Protein AF-A0A975FRK2-F1 (afdb_monomer_lite)

Foldseek 3Di:
DDDDDDDFDQDPNDTDDDPVVVVVCVVVPPHDDDDDDDDDPPPPPVVVVVVVVVVCVVCVPPDPVPPPPPDD

Radius of gyration: 24.23 Å; chains: 1; bounding box: 46×20×70 Å

Sequence (72 aa):
MEALEFKSKIKNDKIQIPNHVKSKLVFNQNKNVRVIVLLEDSDDVEEKEFKNMASETFFEGYSHSDSVYDDD

Structure (mmCIF, N/CA/C/O backbone):
data_AF-A0A975FRK2-F1
#
_entry.id   AF-A0A975FRK2-F1
#
loop_
_atom_site.group_PDB
_atom_site.id
_atom_site.type_symbol
_atom_site.label_atom_id
_atom_site.label_alt_id
_atom_site.label_comp_id
_atom_site.label_asym_id
_atom_site.label_entity_id
_atom_site.label_seq_id
_atom_site.pdbx_PDB_ins_code
_atom_site.Cartn_x
_atom_site.Cartn_y
_atom_site.Cartn_z
_atom_site.occupancy
_atom_site.B_iso_or_equiv
_atom_site.auth_seq_id
_atom_site.auth_comp_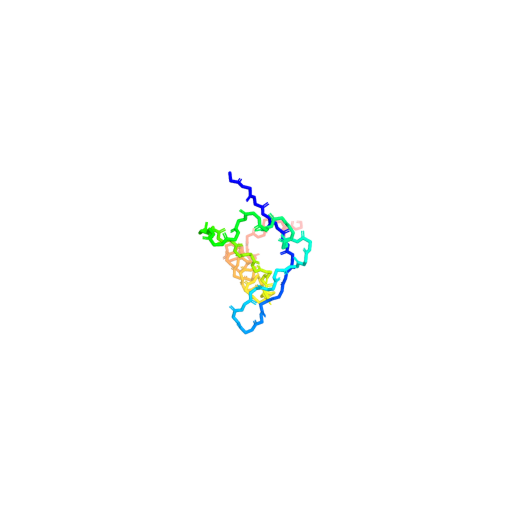id
_atom_site.auth_asym_id
_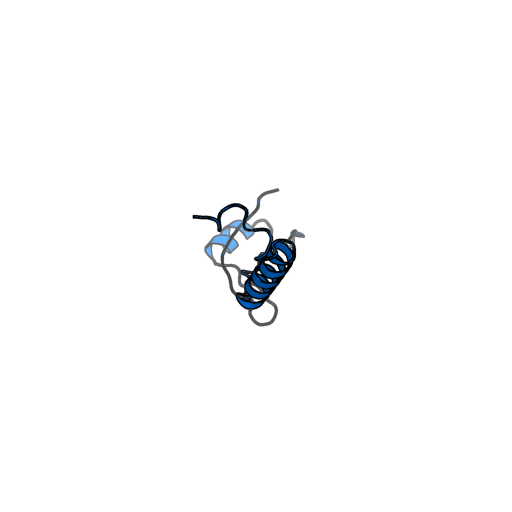atom_site.auth_atom_id
_atom_site.pdbx_PDB_model_num
ATOM 1 N N . MET A 1 1 ? 12.745 10.286 12.293 1.00 67.19 1 MET A N 1
ATOM 2 C CA . MET A 1 1 ? 11.552 9.745 11.608 1.00 67.19 1 MET A CA 1
ATOM 3 C C . MET A 1 1 ? 11.912 8.344 11.152 1.00 67.19 1 MET A C 1
ATOM 5 O O . MET A 1 1 ? 12.958 8.204 10.537 1.00 67.19 1 MET A O 1
ATOM 9 N N . GLU A 1 2 ? 11.130 7.332 11.522 1.00 73.81 2 GLU A N 1
ATOM 10 C CA . GLU A 1 2 ? 11.359 5.929 11.143 1.00 73.81 2 GLU A CA 1
ATOM 11 C C . GLU A 1 2 ? 10.350 5.542 10.054 1.00 73.81 2 GLU A C 1
ATOM 13 O O . GLU A 1 2 ? 9.176 5.904 10.157 1.00 73.81 2 GLU A O 1
ATOM 18 N N . ALA A 1 3 ? 10.809 4.851 9.008 1.00 79.81 3 ALA A N 1
ATOM 19 C CA . ALA A 1 3 ? 9.968 4.371 7.917 1.00 79.81 3 ALA A CA 1
ATOM 20 C C . ALA A 1 3 ? 9.701 2.870 8.085 1.00 79.81 3 ALA A C 1
ATOM 22 O O . ALA A 1 3 ? 10.619 2.095 8.348 1.00 79.81 3 ALA A O 1
ATOM 23 N N . LEU A 1 4 ? 8.440 2.466 7.932 1.00 86.06 4 LEU A N 1
ATOM 24 C CA . LEU A 1 4 ? 8.023 1.067 7.951 1.00 86.06 4 LEU A CA 1
ATOM 25 C C . LEU A 1 4 ? 7.540 0.690 6.553 1.00 86.06 4 LEU A C 1
ATOM 27 O O . LEU A 1 4 ? 6.501 1.175 6.110 1.00 86.06 4 LEU A O 1
ATOM 31 N N . GLU A 1 5 ? 8.289 -0.180 5.884 1.00 88.69 5 GLU A N 1
ATOM 32 C CA . GLU A 1 5 ? 7.955 -0.689 4.557 1.00 88.69 5 GLU A CA 1
ATOM 33 C C . GLU A 1 5 ? 7.297 -2.067 4.662 1.00 88.69 5 GLU A C 1
ATOM 35 O O . GLU A 1 5 ? 7.743 -2.934 5.418 1.00 88.69 5 GLU A O 1
ATOM 40 N N . PHE A 1 6 ? 6.208 -2.265 3.923 1.00 90.62 6 PHE A N 1
ATOM 41 C CA . PHE A 1 6 ? 5.519 -3.545 3.834 1.00 90.62 6 PHE A CA 1
ATOM 42 C C . PHE A 1 6 ? 4.714 -3.635 2.539 1.00 90.62 6 PHE A C 1
ATOM 44 O O . PHE A 1 6 ? 4.104 -2.660 2.102 1.00 90.62 6 PHE A O 1
ATOM 51 N N . LYS A 1 7 ? 4.644 -4.838 1.961 1.00 89.75 7 LYS A N 1
ATOM 52 C CA . LYS A 1 7 ? 3.743 -5.115 0.839 1.00 89.75 7 LYS A CA 1
ATOM 53 C C . LYS A 1 7 ? 2.314 -5.287 1.346 1.00 89.75 7 LYS A C 1
ATOM 55 O O . LYS A 1 7 ? 2.068 -5.983 2.333 1.00 89.75 7 LYS A O 1
ATOM 60 N N . SER A 1 8 ? 1.364 -4.658 0.667 1.00 90.12 8 SER A N 1
ATOM 61 C CA . SER A 1 8 ? -0.060 -4.770 0.973 1.00 90.12 8 SER A CA 1
ATOM 62 C C . SER A 1 8 ? -0.901 -4.560 -0.282 1.00 90.12 8 SER A C 1
ATOM 64 O O . SER A 1 8 ? -0.385 -4.226 -1.343 1.00 90.12 8 SER A O 1
ATOM 66 N N . LYS A 1 9 ? -2.208 -4.777 -0.154 1.00 88.31 9 LYS A N 1
ATOM 67 C CA . LYS A 1 9 ? -3.200 -4.497 -1.188 1.00 88.31 9 LYS A CA 1
ATOM 68 C C . LYS A 1 9 ? -4.117 -3.379 -0.714 1.00 88.31 9 LYS A C 1
ATOM 70 O O . LYS A 1 9 ? -4.490 -3.327 0.463 1.00 88.31 9 LYS A O 1
ATOM 75 N N . ILE A 1 10 ? -4.512 -2.522 -1.649 1.00 89.38 10 ILE A N 1
ATOM 76 C CA . ILE A 1 10 ? -5.582 -1.551 -1.434 1.00 89.38 10 ILE A CA 1
ATOM 77 C C . ILE A 1 10 ? -6.914 -2.287 -1.618 1.00 89.38 10 ILE A C 1
ATOM 79 O O . ILE A 1 10 ? -7.129 -2.951 -2.630 1.00 89.38 10 ILE A O 1
ATOM 83 N N . LYS A 1 11 ? -7.803 -2.212 -0.624 1.00 91.88 11 LYS A N 1
ATOM 84 C CA . LYS A 1 11 ? -9.159 -2.773 -0.694 1.00 91.88 11 LYS A CA 1
ATOM 85 C C . LYS A 1 11 ? -10.149 -1.793 -0.078 1.00 91.88 11 LYS A C 1
ATOM 87 O O . LYS A 1 11 ? -10.000 -1.455 1.094 1.00 91.88 11 LYS A O 1
ATOM 92 N N . ASN A 1 12 ? -11.178 -1.400 -0.833 1.00 92.81 12 ASN A N 1
ATOM 93 C CA . ASN A 1 12 ? -12.187 -0.414 -0.415 1.00 92.81 12 ASN A CA 1
ATOM 94 C C . ASN A 1 12 ? -11.534 0.886 0.091 1.00 92.81 12 ASN A C 1
ATOM 96 O O . ASN A 1 12 ? -11.787 1.297 1.224 1.00 92.81 12 ASN A O 1
ATOM 100 N N . ASP A 1 13 ? -10.610 1.437 -0.700 1.00 89.31 13 ASP A N 1
ATOM 101 C CA . ASP A 1 13 ? -9.851 2.661 -0.395 1.00 89.31 13 ASP A CA 1
ATOM 102 C C . ASP A 1 13 ? -9.025 2.601 0.901 1.00 89.31 13 ASP A C 1
ATOM 104 O O . ASP A 1 13 ? -8.682 3.618 1.503 1.00 89.31 13 ASP A O 1
ATOM 108 N N . LYS A 1 14 ? -8.692 1.387 1.361 1.00 90.25 14 LYS A N 1
ATOM 109 C CA . LYS A 1 14 ? -7.904 1.154 2.576 1.00 90.25 14 LYS A CA 1
ATOM 110 C C . LYS A 1 14 ? -6.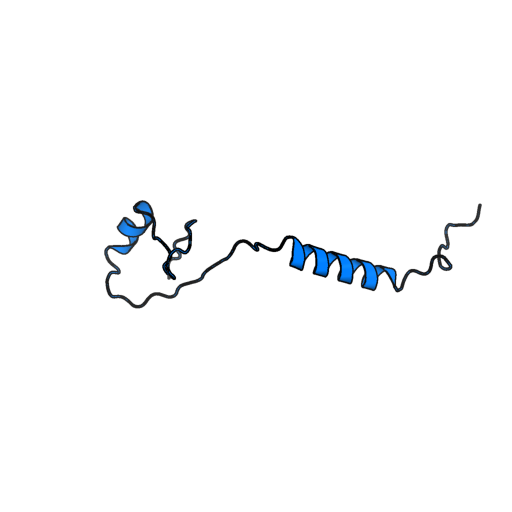696 0.275 2.283 1.00 90.25 14 LYS A C 1
ATOM 112 O O . LYS A 1 14 ? -6.830 -0.803 1.705 1.00 90.25 14 LYS A O 1
ATOM 117 N N . ILE A 1 15 ? -5.527 0.701 2.760 1.00 90.38 15 ILE A N 1
ATOM 118 C CA . ILE A 1 15 ? -4.316 -0.127 2.807 1.00 90.38 15 ILE A CA 1
ATOM 119 C C . ILE A 1 15 ? -4.401 -1.019 4.045 1.00 90.38 15 ILE A C 1
ATOM 121 O O . ILE A 1 15 ? -4.531 -0.536 5.173 1.00 90.38 15 ILE A O 1
ATOM 125 N N . GLN A 1 16 ? -4.328 -2.334 3.857 1.00 90.12 16 GLN A N 1
ATOM 126 C CA . GLN A 1 16 ? -4.366 -3.264 4.983 1.00 90.12 16 GLN A CA 1
ATOM 127 C C . GLN A 1 16 ? -2.991 -3.362 5.642 1.00 90.12 16 GLN A C 1
ATOM 129 O O . GLN A 1 16 ? -2.046 -3.878 5.055 1.00 90.12 16 GLN A O 1
ATOM 134 N N . ILE A 1 17 ? -2.868 -2.899 6.883 1.00 89.69 17 ILE A N 1
ATOM 135 C CA . ILE A 1 17 ? -1.608 -3.016 7.624 1.00 89.69 17 ILE A CA 1
ATOM 136 C C . ILE A 1 17 ? -1.452 -4.460 8.142 1.00 89.69 17 ILE A C 1
ATOM 138 O O . ILE A 1 17 ? -2.327 -4.931 8.882 1.00 89.69 17 ILE A O 1
ATOM 142 N N . PRO A 1 18 ? -0.362 -5.175 7.807 1.00 91.19 18 PRO A N 1
ATOM 143 C CA . PRO A 1 18 ? -0.104 -6.515 8.325 1.00 91.19 18 PRO A CA 1
ATOM 144 C C . PRO A 1 18 ? 0.072 -6.533 9.849 1.00 91.19 18 PRO A C 1
ATOM 146 O O . PRO A 1 18 ? 0.553 -5.572 10.451 1.00 91.19 18 PRO A O 1
ATOM 149 N N . ASN A 1 19 ? -0.245 -7.661 10.492 1.00 90.06 19 ASN A N 1
ATOM 150 C CA . ASN A 1 19 ? -0.182 -7.781 11.957 1.00 90.06 19 ASN A CA 1
ATOM 151 C C . ASN A 1 19 ? 1.220 -7.513 12.537 1.00 90.06 19 ASN A C 1
ATOM 153 O O . ASN A 1 19 ? 1.328 -6.908 13.601 1.00 90.06 19 ASN A O 1
ATOM 157 N N . HIS A 1 20 ? 2.284 -7.889 11.820 1.00 88.56 20 HIS A N 1
ATOM 158 C CA . HIS A 1 20 ? 3.668 -7.638 12.242 1.00 88.56 20 HIS A CA 1
ATOM 159 C C . HIS A 1 20 ? 4.058 -6.149 12.214 1.00 88.56 20 HIS A C 1
ATOM 161 O O . HIS A 1 20 ? 4.988 -5.747 12.907 1.00 88.56 20 HIS A O 1
ATOM 167 N N . VAL A 1 21 ? 3.357 -5.325 11.425 1.00 90.12 21 VAL A N 1
ATOM 168 C CA . VAL A 1 21 ? 3.541 -3.865 11.401 1.00 90.12 21 VAL A CA 1
ATOM 169 C C . VAL A 1 21 ? 2.635 -3.205 12.437 1.00 90.12 21 VAL A C 1
ATOM 171 O O . VAL A 1 21 ? 3.060 -2.277 13.120 1.00 90.12 21 VAL A O 1
ATOM 174 N N . LYS A 1 22 ? 1.409 -3.716 12.627 1.00 88.12 22 LYS A N 1
ATOM 175 C CA . LYS A 1 22 ? 0.479 -3.214 13.653 1.00 88.12 22 LYS A CA 1
ATOM 176 C C . LYS A 1 22 ? 1.100 -3.203 15.047 1.00 88.12 22 LYS A C 1
ATOM 178 O O . LYS A 1 22 ? 0.925 -2.219 15.756 1.00 88.12 22 LYS A O 1
ATOM 183 N N . SER A 1 23 ? 1.844 -4.247 15.422 1.00 86.69 23 SER A N 1
ATOM 184 C CA . SER A 1 23 ? 2.532 -4.320 16.721 1.00 86.69 23 SER A CA 1
ATOM 185 C C . SER A 1 23 ? 3.533 -3.177 16.927 1.00 86.69 23 SER A C 1
ATOM 187 O O . SER A 1 23 ? 3.628 -2.639 18.027 1.00 86.69 23 SER A O 1
ATOM 189 N N . LYS A 1 24 ? 4.215 -2.737 15.862 1.00 84.81 24 LYS A N 1
ATOM 190 C CA . LYS A 1 24 ? 5.135 -1.588 15.888 1.00 84.81 24 LYS A CA 1
ATOM 191 C C . LYS A 1 24 ? 4.407 -0.240 15.960 1.00 84.81 24 LYS A C 1
ATOM 193 O O . LYS A 1 24 ? 4.968 0.743 16.430 1.00 84.81 24 LYS A O 1
ATOM 198 N N . LEU A 1 25 ? 3.146 -0.189 15.526 1.00 84.75 25 LEU A N 1
ATOM 199 C CA . LEU A 1 25 ? 2.323 1.025 15.503 1.00 84.75 25 LEU A CA 1
ATOM 200 C C . LEU A 1 25 ? 1.471 1.228 16.768 1.00 84.75 25 LEU A C 1
ATOM 202 O O . LEU A 1 25 ? 0.852 2.282 16.904 1.00 84.75 25 LEU A O 1
ATOM 206 N N . VAL A 1 26 ? 1.452 0.276 17.712 1.00 82.69 26 VAL A N 1
ATOM 207 C CA . VAL A 1 26 ? 0.607 0.332 18.927 1.00 82.69 26 VAL A CA 1
ATOM 208 C C . VAL A 1 26 ? 0.819 1.622 19.726 1.00 82.69 26 VAL A C 1
ATOM 210 O O . VAL A 1 26 ? -0.146 2.234 20.172 1.00 82.69 26 VAL A O 1
ATOM 213 N N . PHE A 1 27 ? 2.063 2.086 19.852 1.00 79.94 27 PHE A N 1
ATOM 214 C CA . PHE A 1 27 ? 2.408 3.299 20.610 1.00 79.94 27 PHE A CA 1
ATOM 215 C C . PHE A 1 27 ? 2.167 4.610 19.843 1.00 79.94 27 PHE A C 1
ATOM 217 O O . PHE A 1 27 ? 2.371 5.705 20.374 1.00 79.94 27 PHE A O 1
ATOM 224 N N . ASN A 1 28 ? 1.753 4.508 18.581 1.00 82.00 28 ASN A N 1
ATOM 225 C CA . ASN A 1 28 ? 1.500 5.634 17.688 1.00 82.00 28 ASN A CA 1
ATOM 226 C C . ASN A 1 28 ? 0.026 5.740 17.287 1.00 82.00 28 ASN A C 1
ATOM 228 O O . ASN A 1 28 ? -0.304 6.479 16.359 1.00 82.00 28 ASN A O 1
ATOM 232 N N . GLN A 1 29 ? -0.865 5.041 17.999 1.00 79.44 29 GLN A N 1
ATOM 233 C CA . GLN A 1 29 ? -2.301 5.225 17.825 1.00 79.44 29 GLN A CA 1
ATOM 234 C C . GLN A 1 29 ? -2.682 6.695 18.054 1.00 79.44 29 GLN A C 1
ATOM 236 O O . GLN A 1 29 ? -2.170 7.350 18.961 1.00 79.44 29 GLN A O 1
ATOM 241 N N . ASN A 1 30 ? -3.564 7.209 17.195 1.00 82.38 30 ASN A N 1
ATOM 242 C CA . ASN A 1 30 ? -4.055 8.593 17.182 1.00 82.38 30 ASN A CA 1
ATOM 243 C C . ASN A 1 30 ? -3.005 9.684 16.909 1.00 82.38 30 ASN A C 1
ATOM 245 O O . ASN A 1 30 ? -3.284 10.863 17.123 1.00 82.38 30 ASN A O 1
ATOM 249 N N . LYS A 1 31 ? -1.813 9.334 16.415 1.00 85.69 31 LYS A N 1
ATOM 250 C CA . LYS A 1 31 ? -0.840 10.325 15.938 1.00 85.69 31 LYS A CA 1
ATOM 251 C C . LYS A 1 31 ? -1.018 10.576 14.444 1.00 85.69 31 LYS A C 1
ATOM 253 O O . LYS A 1 31 ? -1.311 9.658 13.681 1.00 85.69 31 LYS A O 1
ATOM 258 N N . ASN A 1 32 ? -0.769 11.812 14.021 1.00 84.12 32 ASN A N 1
ATOM 259 C CA . ASN A 1 32 ? -0.644 12.130 12.603 1.00 84.12 32 ASN A CA 1
ATOM 260 C C . ASN A 1 32 ? 0.602 11.437 12.040 1.00 84.12 32 ASN A C 1
ATOM 262 O O . ASN A 1 32 ? 1.686 11.534 12.619 1.00 84.12 32 ASN A O 1
ATOM 266 N N . VAL A 1 33 ? 0.449 10.749 10.911 1.00 85.19 33 VAL A N 1
ATOM 267 C CA . VAL A 1 33 ? 1.534 10.031 10.234 1.00 85.19 33 VAL A CA 1
ATOM 268 C C . VAL A 1 33 ? 1.691 10.537 8.806 1.00 85.19 33 VAL A C 1
ATOM 270 O O . VAL A 1 33 ? 0.712 10.872 8.143 1.00 85.19 33 VAL A O 1
ATOM 273 N N . ARG A 1 34 ? 2.934 10.581 8.321 1.00 86.31 34 ARG A N 1
ATOM 274 C CA . ARG A 1 34 ? 3.232 10.792 6.901 1.00 86.31 34 ARG A CA 1
ATOM 275 C C . ARG A 1 34 ? 3.198 9.435 6.206 1.00 86.31 34 ARG A C 1
ATOM 277 O O . ARG A 1 34 ? 3.922 8.532 6.615 1.00 86.31 34 ARG A O 1
ATOM 284 N N . VAL A 1 35 ? 2.381 9.309 5.166 1.00 86.12 35 VAL A N 1
ATOM 285 C CA . VAL A 1 35 ? 2.266 8.084 4.365 1.00 86.12 35 VAL A CA 1
ATOM 286 C C . VAL A 1 35 ? 2.952 8.313 3.023 1.00 86.12 35 VAL A C 1
ATOM 288 O O . VAL A 1 35 ? 2.730 9.338 2.384 1.00 86.12 35 VAL A O 1
ATOM 291 N N . ILE A 1 36 ? 3.798 7.369 2.617 1.00 87.38 36 ILE A N 1
ATOM 292 C CA . ILE A 1 36 ? 4.388 7.309 1.279 1.00 87.38 36 ILE A CA 1
ATOM 293 C C . ILE A 1 36 ? 3.888 6.000 0.672 1.00 87.38 36 ILE A C 1
ATOM 295 O O . ILE A 1 36 ? 4.085 4.942 1.266 1.00 87.38 36 ILE A O 1
ATOM 299 N N . VAL A 1 37 ? 3.186 6.082 -0.457 1.00 85.62 37 VAL A N 1
ATOM 300 C CA . VAL A 1 37 ? 2.659 4.915 -1.172 1.00 85.62 37 VAL A CA 1
ATOM 301 C C . VAL A 1 37 ? 3.487 4.741 -2.434 1.00 85.62 37 VAL A C 1
ATOM 303 O O . VAL A 1 37 ? 3.559 5.660 -3.243 1.00 85.62 37 VAL A O 1
ATOM 306 N N . LEU A 1 38 ? 4.120 3.579 -2.568 1.00 85.19 38 LEU A N 1
ATOM 307 C CA . LEU A 1 38 ? 4.774 3.147 -3.794 1.00 85.19 38 LEU A CA 1
ATOM 308 C C . LEU A 1 38 ? 3.844 2.121 -4.435 1.00 85.19 38 LEU A C 1
ATOM 310 O O . LEU A 1 38 ? 3.478 1.136 -3.790 1.00 85.19 38 LEU A O 1
ATOM 314 N N . LEU A 1 39 ? 3.419 2.389 -5.662 1.00 83.25 39 LEU A N 1
ATOM 315 C CA . LEU A 1 39 ? 2.665 1.442 -6.469 1.00 83.25 39 LEU A CA 1
ATOM 316 C C . LEU A 1 39 ? 3.674 0.733 -7.370 1.00 83.25 39 LEU A C 1
ATOM 318 O O . LEU A 1 39 ? 4.567 1.374 -7.915 1.00 83.25 39 LEU A O 1
ATOM 322 N N . GLU A 1 40 ? 3.580 -0.593 -7.454 1.00 77.06 40 GLU A N 1
ATOM 323 C CA . GLU A 1 40 ? 4.240 -1.313 -8.540 1.00 77.06 40 GLU A CA 1
ATOM 324 C C . GLU A 1 40 ? 3.490 -0.891 -9.808 1.00 77.06 40 GLU A C 1
ATOM 326 O O . GLU A 1 40 ? 2.264 -1.037 -9.843 1.00 77.06 40 GLU A O 1
ATOM 331 N N . ASP A 1 41 ? 4.188 -0.299 -10.780 1.00 66.12 41 ASP A N 1
ATOM 332 C CA . ASP A 1 41 ? 3.572 0.092 -12.045 1.00 66.12 41 ASP A CA 1
ATOM 333 C C . ASP A 1 41 ? 2.883 -1.141 -12.634 1.00 66.12 41 ASP A C 1
ATOM 335 O O . ASP A 1 41 ? 3.502 -2.171 -12.907 1.00 66.12 41 ASP A O 1
ATOM 339 N N . SER A 1 42 ? 1.565 -1.054 -12.787 1.00 59.03 42 SER A N 1
ATOM 340 C CA . SER A 1 42 ? 0.773 -2.040 -13.525 1.00 59.03 42 SER A CA 1
ATOM 341 C C . SER A 1 42 ? 1.038 -1.974 -15.031 1.00 59.03 42 SER A C 1
ATOM 343 O O . SER A 1 42 ? 0.508 -2.787 -15.788 1.00 59.03 42 SER A O 1
ATOM 345 N N . ASP A 1 43 ? 1.871 -1.029 -15.457 1.00 55.44 43 ASP A N 1
ATOM 346 C CA . ASP A 1 43 ? 1.977 -0.582 -16.826 1.00 55.44 43 ASP A CA 1
ATOM 347 C C . ASP A 1 43 ? 3.348 -0.923 -17.407 1.00 55.44 43 ASP A C 1
ATOM 349 O O . ASP A 1 43 ? 4.155 -0.071 -17.767 1.00 55.44 43 ASP A O 1
ATOM 353 N N . ASP A 1 44 ? 3.500 -2.218 -17.692 1.00 56.53 44 ASP A N 1
ATOM 354 C CA . ASP A 1 44 ? 4.262 -2.673 -18.863 1.00 56.53 44 ASP A CA 1
ATOM 355 C C . ASP A 1 44 ? 3.886 -1.859 -20.125 1.00 56.53 44 ASP A C 1
ATOM 357 O O . ASP A 1 44 ? 4.633 -1.859 -21.095 1.00 56.53 44 ASP A O 1
ATOM 361 N N . VAL A 1 45 ? 2.714 -1.209 -20.155 1.00 58.09 45 VAL A N 1
ATOM 362 C CA . VAL A 1 45 ? 2.222 -0.369 -21.252 1.00 58.09 45 VAL A CA 1
ATOM 363 C C . VAL A 1 45 ? 2.910 0.999 -21.282 1.00 58.09 45 VAL A C 1
ATOM 365 O O . VAL A 1 45 ? 3.487 1.326 -22.312 1.00 58.09 45 VAL A O 1
ATOM 368 N N . GLU A 1 46 ? 2.938 1.762 -20.183 1.00 60.81 46 GLU A N 1
ATOM 369 C CA . GLU A 1 46 ? 3.598 3.081 -20.146 1.00 60.81 46 GLU A CA 1
ATOM 370 C C . GLU A 1 46 ? 5.121 2.952 -20.292 1.00 60.81 46 GLU A C 1
ATOM 372 O O . GLU A 1 46 ? 5.742 3.723 -21.024 1.00 60.81 46 GLU A O 1
ATOM 377 N N . GLU A 1 47 ? 5.740 1.930 -19.685 1.00 64.38 47 GLU A N 1
ATOM 378 C CA . GLU A 1 47 ? 7.175 1.681 -19.867 1.00 64.38 47 GLU A CA 1
ATOM 379 C C . GLU A 1 47 ? 7.500 1.249 -21.310 1.00 64.38 47 GLU A C 1
ATOM 381 O O . GLU A 1 47 ? 8.529 1.654 -21.859 1.00 64.38 47 GLU A O 1
ATOM 386 N N . LYS A 1 48 ? 6.632 0.459 -21.965 1.00 63.66 48 LYS A N 1
ATOM 387 C CA . LYS A 1 48 ? 6.786 0.120 -23.393 1.00 63.66 48 LYS A CA 1
ATOM 388 C C . LYS A 1 48 ? 6.573 1.323 -24.294 1.00 63.66 48 LYS A C 1
ATOM 390 O O . LYS A 1 48 ? 7.352 1.493 -25.223 1.00 63.66 48 LYS A O 1
ATOM 395 N N . GLU A 1 49 ? 5.563 2.148 -24.043 1.00 69.25 49 GLU A N 1
ATOM 396 C CA . GLU A 1 49 ? 5.314 3.360 -24.827 1.00 69.25 49 GLU A CA 1
ATOM 397 C C . GLU A 1 49 ? 6.480 4.340 -24.701 1.00 69.25 49 GLU A C 1
ATOM 399 O O . GLU A 1 49 ? 6.980 4.826 -25.715 1.00 69.25 49 GLU A O 1
ATOM 404 N N . PHE A 1 50 ? 7.010 4.529 -23.490 1.00 75.94 50 PHE A N 1
ATOM 405 C CA . PHE A 1 50 ? 8.204 5.338 -23.274 1.00 75.94 50 PHE A CA 1
ATOM 406 C C . PHE A 1 50 ? 9.440 4.752 -23.972 1.00 75.94 50 PHE A C 1
ATOM 408 O O . PHE A 1 50 ? 10.166 5.484 -24.646 1.00 75.94 50 PHE A O 1
ATOM 415 N N . LYS A 1 51 ? 9.680 3.435 -23.869 1.00 76.19 51 LYS A N 1
ATOM 416 C CA . LYS A 1 51 ? 10.785 2.766 -24.582 1.00 76.19 51 LYS A CA 1
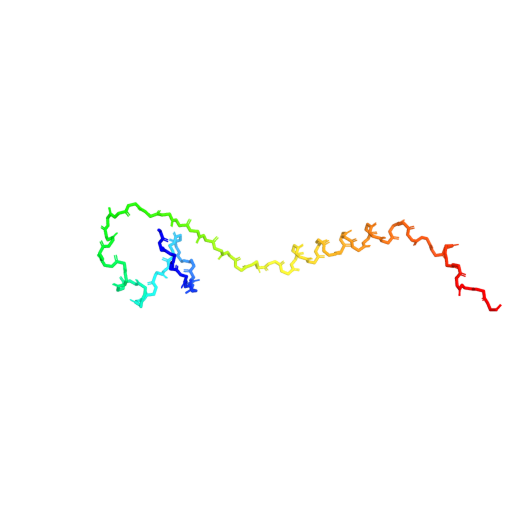ATOM 417 C C . LYS A 1 51 ? 10.648 2.887 -26.099 1.00 76.19 51 LYS A C 1
ATOM 419 O O . LYS A 1 51 ? 11.647 3.150 -26.764 1.00 76.19 51 LYS A O 1
ATOM 424 N N . ASN A 1 52 ? 9.440 2.729 -26.636 1.00 75.69 52 ASN A N 1
ATOM 425 C CA . ASN A 1 52 ? 9.172 2.842 -28.066 1.00 75.69 52 ASN A CA 1
ATOM 426 C C . ASN A 1 52 ? 9.425 4.274 -28.549 1.00 75.69 52 ASN A C 1
ATOM 428 O O . ASN A 1 52 ? 10.241 4.459 -29.448 1.00 75.69 52 ASN A O 1
ATOM 432 N N . MET A 1 53 ? 8.851 5.282 -27.883 1.00 80.94 53 MET A N 1
ATOM 433 C CA . MET A 1 53 ? 9.091 6.694 -28.204 1.00 80.94 53 MET A CA 1
ATOM 434 C C . MET A 1 53 ? 10.573 7.070 -28.113 1.00 80.94 53 MET A C 1
ATOM 436 O O . MET A 1 53 ? 11.093 7.764 -28.987 1.00 80.94 53 MET A O 1
ATOM 440 N N . ALA A 1 54 ? 11.272 6.610 -27.071 1.00 80.69 54 ALA A N 1
ATOM 441 C CA . ALA A 1 54 ? 12.699 6.861 -26.912 1.00 80.69 54 ALA A CA 1
ATOM 442 C C . ALA A 1 54 ? 13.515 6.203 -28.031 1.00 80.69 54 ALA A C 1
ATOM 444 O O . ALA A 1 54 ? 14.456 6.817 -28.522 1.00 80.69 54 ALA A O 1
ATOM 445 N N . SER A 1 55 ? 13.150 4.988 -28.455 1.00 78.50 55 SER A N 1
ATOM 446 C CA . SER A 1 55 ? 13.814 4.304 -29.566 1.00 78.50 55 SER A CA 1
ATOM 447 C C . SER A 1 55 ? 13.584 5.022 -30.897 1.00 78.50 55 SER A C 1
ATOM 449 O O . SER A 1 55 ? 14.552 5.331 -31.581 1.00 78.50 55 SER A O 1
ATOM 451 N N . GLU A 1 56 ? 12.342 5.380 -31.228 1.00 79.00 56 GLU A N 1
ATOM 452 C CA . GLU A 1 56 ? 12.009 6.106 -32.4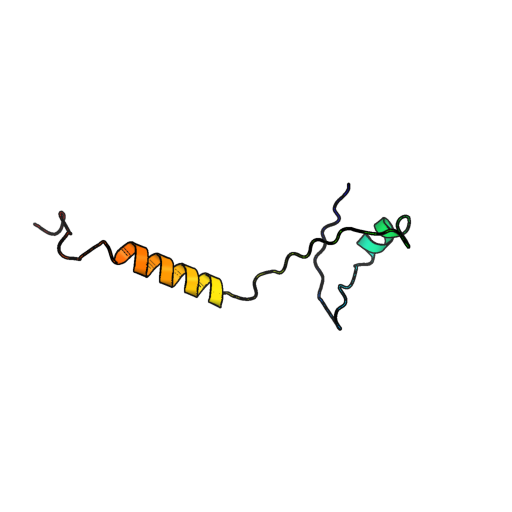57 1.00 79.00 56 GLU A CA 1
ATOM 453 C C . GLU A 1 56 ? 12.750 7.445 -32.508 1.00 79.00 56 GLU A C 1
ATOM 455 O O . GLU A 1 56 ? 13.479 7.700 -33.460 1.00 79.00 56 GLU A O 1
ATOM 460 N N . THR A 1 57 ? 12.688 8.234 -31.431 1.00 77.00 57 THR A N 1
ATOM 461 C CA . THR A 1 57 ? 13.393 9.526 -31.342 1.00 77.00 57 THR A CA 1
ATOM 462 C C . THR A 1 57 ? 14.917 9.360 -31.408 1.00 77.00 57 THR A C 1
ATOM 464 O O . THR A 1 57 ? 15.615 10.193 -31.983 1.00 77.00 57 THR A O 1
ATOM 467 N N . PHE A 1 58 ? 15.465 8.291 -30.820 1.00 77.19 58 PHE A N 1
ATOM 468 C CA . PHE A 1 58 ? 16.898 8.002 -30.882 1.00 77.19 58 PHE A CA 1
ATOM 469 C C . PHE A 1 58 ? 17.344 7.641 -32.304 1.00 77.19 58 PHE A C 1
ATOM 471 O O . PHE A 1 58 ? 18.417 8.068 -32.723 1.00 77.19 58 PHE A O 1
ATOM 478 N N . PHE A 1 59 ? 16.530 6.890 -33.053 1.00 71.69 59 PHE A N 1
ATOM 479 C CA . PHE A 1 59 ? 16.841 6.437 -34.412 1.00 71.69 59 PHE A CA 1
ATOM 480 C C . PHE A 1 59 ? 16.414 7.409 -35.523 1.00 71.69 59 PHE A C 1
ATOM 482 O O . PHE A 1 59 ? 16.934 7.300 -36.628 1.00 71.69 59 PHE A O 1
ATOM 489 N N . GLU A 1 60 ? 15.559 8.400 -35.251 1.00 70.12 60 GLU A N 1
ATOM 490 C CA . GLU A 1 60 ? 15.165 9.447 -36.214 1.00 70.12 60 GLU A CA 1
ATOM 491 C C . GLU A 1 60 ? 16.356 10.264 -36.753 1.00 70.12 60 GLU A C 1
ATOM 493 O O . GLU A 1 60 ? 16.284 10.814 -37.852 1.00 70.12 60 GLU A O 1
ATOM 498 N N . GLY A 1 61 ? 17.469 10.322 -36.012 1.00 63.25 61 GLY A N 1
ATOM 499 C CA . GLY A 1 61 ? 18.720 10.954 -36.449 1.00 63.25 61 GLY A CA 1
ATOM 500 C C . GLY A 1 61 ? 19.697 10.023 -37.178 1.00 63.25 61 GLY A C 1
ATOM 501 O O . GLY A 1 61 ? 20.675 10.505 -37.745 1.00 63.25 61 GLY A O 1
ATOM 502 N N . TYR A 1 62 ? 19.452 8.710 -37.179 1.00 65.25 62 TYR A N 1
ATOM 503 C CA . TYR A 1 62 ? 20.285 7.713 -37.853 1.00 65.25 62 TYR A CA 1
ATOM 504 C C . TYR A 1 62 ? 19.626 7.307 -39.174 1.00 65.25 62 TYR A C 1
ATOM 506 O O . TYR A 1 62 ? 18.907 6.314 -39.265 1.00 65.25 62 TYR A O 1
ATOM 514 N N . SER A 1 63 ? 19.869 8.090 -40.224 1.00 63.03 63 SER A N 1
ATOM 515 C CA . SER A 1 63 ? 19.525 7.678 -41.586 1.00 63.03 63 SER A CA 1
ATOM 516 C 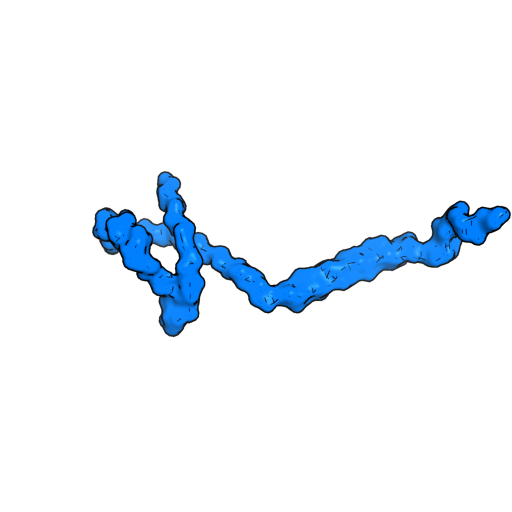C . SER A 1 63 ? 20.388 6.484 -42.006 1.00 63.03 63 SER A C 1
ATOM 518 O O . SER A 1 63 ? 21.599 6.489 -41.799 1.00 63.03 63 SER A O 1
ATOM 520 N N . HIS A 1 64 ? 19.798 5.496 -42.685 1.00 57.72 64 HIS A N 1
ATOM 521 C CA . HIS A 1 64 ? 20.528 4.374 -43.303 1.00 57.72 64 HIS A CA 1
ATOM 522 C C . HIS A 1 64 ? 21.542 4.835 -44.373 1.00 57.72 64 HIS A C 1
ATOM 524 O O . HIS A 1 64 ? 22.374 4.060 -44.821 1.00 57.72 64 HIS A O 1
ATOM 530 N N . SER A 1 65 ? 21.480 6.106 -44.789 1.00 59.31 65 SER A N 1
ATOM 531 C CA . SER A 1 65 ? 22.458 6.734 -45.683 1.00 59.31 65 SER A CA 1
ATOM 532 C C . SER A 1 65 ? 23.737 7.213 -44.987 1.00 59.31 65 SER A C 1
ATOM 534 O O . SER A 1 65 ? 24.654 7.635 -45.680 1.00 59.31 65 SER A O 1
ATOM 536 N N . ASP A 1 66 ? 23.782 7.205 -43.650 1.00 56.22 66 ASP A N 1
ATOM 537 C CA . ASP A 1 66 ? 24.947 7.603 -42.840 1.00 56.22 66 ASP A CA 1
ATOM 538 C C . ASP A 1 66 ? 25.730 6.384 -42.311 1.00 56.22 66 ASP A C 1
ATOM 540 O O . ASP A 1 66 ? 26.593 6.501 -41.436 1.00 56.22 66 ASP A O 1
ATOM 544 N N . SER A 1 67 ? 25.459 5.193 -42.857 1.00 60.16 67 SER A N 1
ATOM 545 C CA . SER A 1 67 ? 26.266 3.990 -42.661 1.00 60.16 67 SER A CA 1
ATOM 546 C C . SER A 1 67 ? 27.655 4.180 -43.286 1.00 60.16 67 SER A C 1
ATOM 548 O O . SER A 1 67 ? 27.926 3.720 -44.388 1.00 60.16 67 SER A O 1
ATOM 550 N N . VAL A 1 68 ? 28.587 4.822 -42.575 1.00 61.75 68 VAL A N 1
ATOM 551 C CA . VAL A 1 68 ? 29.998 4.974 -43.011 1.00 61.75 68 VAL A CA 1
ATOM 552 C C . VAL A 1 68 ? 30.732 3.616 -43.114 1.00 61.75 68 VAL A C 1
ATOM 554 O O . VAL A 1 68 ? 31.886 3.553 -43.522 1.00 61.75 68 VAL A O 1
ATOM 557 N N . TYR A 1 69 ? 30.070 2.519 -42.740 1.00 62.00 69 TYR A N 1
ATOM 558 C CA . TYR A 1 69 ? 30.612 1.161 -42.719 1.00 62.00 69 TYR A CA 1
ATOM 559 C C . TYR A 1 69 ? 29.981 0.213 -43.757 1.00 62.00 69 TYR A C 1
ATOM 561 O O . TYR A 1 69 ? 30.256 -0.980 -43.687 1.00 62.00 69 TYR A O 1
ATOM 569 N N . ASP A 1 70 ? 29.166 0.713 -44.696 1.00 60.31 70 ASP A N 1
ATOM 570 C CA . ASP A 1 70 ? 28.527 -0.106 -45.750 1.00 60.31 70 ASP A CA 1
ATOM 571 C C . ASP A 1 70 ? 29.330 -0.198 -47.067 1.00 60.31 70 ASP A C 1
ATOM 573 O O . ASP A 1 70 ? 28.792 -0.645 -48.078 1.00 60.31 70 ASP A O 1
ATOM 577 N N . ASP A 1 71 ? 30.613 0.174 -47.078 1.00 57.69 71 ASP A N 1
ATOM 578 C CA . ASP A 1 71 ? 31.483 -0.035 -48.245 1.00 57.69 71 ASP A CA 1
ATOM 579 C C . ASP A 1 71 ? 32.507 -1.162 -47.989 1.00 57.69 71 ASP A C 1
ATOM 581 O O . ASP A 1 71 ? 33.316 -1.085 -47.057 1.00 57.69 71 ASP A O 1
ATOM 585 N N . ASP A 1 72 ? 32.419 -2.197 -48.837 1.00 55.12 72 ASP A N 1
ATOM 586 C CA . ASP A 1 72 ? 33.354 -3.324 -49.040 1.00 55.12 72 ASP A CA 1
ATOM 587 C C . ASP A 1 72 ? 34.792 -2.890 -49.411 1.00 55.12 72 ASP A C 1
ATOM 589 O O . ASP A 1 72 ? 34.966 -1.918 -50.187 1.00 55.12 72 ASP A O 1
#

Secondary structure (DSSP, 8-state):
---------EETTEE---HHHHHHHGGGTT-------PPPP--HHHHHHHHHHHHHHHHTT--GGG-TT---

pLDDT: mean 77.12, std 11.89, range [55.12, 92.81]